Protein AF-A0A0L6UTP5-F1 (afdb_monomer_lite)

Sequence (117 aa):
DYHSGQLYWIRKLLLVKMENDNILEHVDTMAKYHERLNFLVTPAKPLTPDDVHSAALISSIPQDWLHYVFSLMNQDGVKTEAIFLALKNKYTRRKSKAPFGGEGFLQVLLHSCCSSR

pLDDT: mean 75.88, std 18.2, range [36.38, 96.31]

Radius of gyration: 17.44 Å; chains: 1; bounding box: 28×47×36 Å

Secondary structure (DSSP, 8-state):
-TT--HHHHHHHHHH----SS-HHHHHHHHHHHHHHHHHH-BTTB---HHHHHHHHHHHHS-HHHHHHHHHHHTSTT--HHHHHHHHHHHHHHHHTTS-S----TTHHHHHHHTT--

Structure (mmCIF, N/CA/C/O backbone):
data_AF-A0A0L6UTP5-F1
#
_entry.id   AF-A0A0L6UTP5-F1
#
loop_
_atom_site.group_PDB
_atom_site.id
_atom_site.type_symbol
_atom_site.label_atom_id
_atom_site.label_alt_id
_atom_site.label_comp_id
_atom_site.label_asym_id
_atom_site.label_entity_id
_atom_site.label_seq_id
_atom_site.pdbx_PDB_ins_code
_atom_site.Cartn_x
_atom_site.Cartn_y
_atom_site.Cartn_z
_atom_site.occupancy
_atom_site.B_iso_or_equiv
_atom_site.auth_seq_id
_atom_site.auth_comp_id
_atom_site.auth_asym_id
_atom_site.auth_atom_id
_atom_site.pdbx_PDB_model_num
ATOM 1 N N . ASP A 1 1 ? 6.650 -7.173 13.698 1.00 41.03 1 ASP A N 1
ATOM 2 C CA . ASP A 1 1 ? 6.967 -6.974 12.271 1.00 41.03 1 ASP A CA 1
ATOM 3 C C . ASP A 1 1 ? 6.275 -5.751 11.700 1.00 41.03 1 ASP A C 1
ATOM 5 O O . ASP A 1 1 ? 5.059 -5.673 11.681 1.00 41.03 1 ASP A O 1
ATOM 9 N N . TYR A 1 2 ? 7.070 -4.771 11.279 1.00 44.97 2 TYR A N 1
ATOM 10 C CA . TYR A 1 2 ? 6.669 -3.438 10.798 1.00 44.97 2 TYR A CA 1
ATOM 11 C C . TYR A 1 2 ? 6.189 -3.433 9.322 1.00 44.97 2 TYR A C 1
ATOM 13 O O . TYR A 1 2 ? 5.985 -2.380 8.722 1.00 44.97 2 TYR A O 1
ATOM 21 N N . HIS A 1 3 ? 6.035 -4.618 8.716 1.00 54.34 3 HIS A N 1
ATOM 22 C CA . HIS A 1 3 ? 5.888 -4.822 7.266 1.00 54.34 3 HIS A CA 1
ATOM 23 C C . HIS A 1 3 ? 4.616 -5.601 6.867 1.00 54.34 3 HIS A C 1
ATOM 25 O O . HIS A 1 3 ? 4.524 -6.099 5.747 1.00 54.34 3 HIS A O 1
ATOM 31 N N . SER A 1 4 ? 3.635 -5.725 7.767 1.00 62.91 4 SER A N 1
ATOM 32 C CA . SER A 1 4 ? 2.556 -6.724 7.636 1.00 62.91 4 SER A CA 1
ATOM 33 C C . SER A 1 4 ? 1.146 -6.144 7.446 1.00 62.91 4 SER A C 1
ATOM 35 O O . SER A 1 4 ? 0.186 -6.904 7.409 1.00 62.91 4 SER A O 1
ATOM 37 N N . GLY A 1 5 ? 0.983 -4.820 7.361 1.00 80.69 5 GLY A N 1
ATOM 38 C CA . GLY A 1 5 ? -0.336 -4.174 7.274 1.00 80.69 5 GLY A CA 1
ATOM 39 C C . GLY A 1 5 ? -0.883 -4.036 5.845 1.00 80.69 5 GLY A C 1
ATOM 40 O O . GLY A 1 5 ? -0.116 -3.879 4.897 1.00 80.69 5 GLY A O 1
ATOM 41 N N . GLN A 1 6 ? -2.214 -4.003 5.687 1.00 85.81 6 GLN A N 1
ATOM 42 C CA . GLN A 1 6 ? -2.885 -3.757 4.395 1.00 85.81 6 GLN A CA 1
ATOM 43 C C . GLN A 1 6 ? -2.409 -2.436 3.761 1.00 85.81 6 GLN A C 1
ATOM 45 O O . GLN A 1 6 ? -1.985 -2.420 2.608 1.00 85.81 6 GLN A O 1
ATOM 50 N N . LEU A 1 7 ? -2.343 -1.353 4.549 1.00 85.31 7 LEU A N 1
ATOM 51 C CA . LEU A 1 7 ? -1.842 -0.038 4.119 1.00 85.31 7 LEU A CA 1
ATOM 52 C C . LEU A 1 7 ? -0.419 -0.074 3.549 1.00 85.31 7 LEU A C 1
ATOM 54 O O . LEU A 1 7 ? -0.113 0.657 2.606 1.00 85.31 7 LEU A O 1
ATOM 58 N N . TYR A 1 8 ? 0.457 -0.914 4.106 1.00 86.06 8 TYR A N 1
ATOM 59 C CA . TYR A 1 8 ? 1.827 -1.059 3.619 1.00 86.06 8 TYR A CA 1
ATOM 60 C C . TYR A 1 8 ? 1.848 -1.649 2.205 1.00 86.06 8 TYR A C 1
ATOM 62 O O . TYR A 1 8 ? 2.510 -1.103 1.321 1.00 86.06 8 TYR A O 1
ATOM 70 N N . TRP A 1 9 ? 1.087 -2.719 1.966 1.00 90.44 9 TRP A N 1
ATOM 71 C CA . TRP A 1 9 ? 1.046 -3.378 0.659 1.00 90.44 9 TRP A CA 1
ATOM 72 C C . TRP A 1 9 ? 0.309 -2.557 -0.400 1.00 90.44 9 TRP A C 1
ATOM 74 O O . TRP A 1 9 ? 0.799 -2.471 -1.524 1.00 90.44 9 TRP A O 1
ATOM 84 N N . ILE A 1 10 ? -0.780 -1.863 -0.039 1.00 91.19 10 ILE A N 1
ATOM 85 C CA . ILE A 1 10 ? -1.441 -0.899 -0.939 1.00 91.19 10 ILE A CA 1
ATOM 86 C C . ILE A 1 10 ? -0.437 0.173 -1.368 1.00 91.19 10 ILE A C 1
ATOM 88 O O . ILE A 1 10 ? -0.282 0.456 -2.552 1.00 91.19 10 ILE A O 1
ATOM 92 N N . ARG A 1 11 ? 0.315 0.735 -0.418 1.00 88.81 11 ARG A N 1
ATOM 93 C CA . ARG A 1 11 ? 1.352 1.720 -0.724 1.00 88.81 11 ARG A CA 1
ATOM 94 C C . ARG A 1 11 ? 2.445 1.161 -1.640 1.00 88.81 11 ARG A C 1
ATOM 96 O O . ARG A 1 11 ? 2.892 1.866 -2.540 1.00 88.81 11 ARG A O 1
ATOM 103 N N . LYS A 1 12 ? 2.898 -0.076 -1.418 1.00 91.06 12 LYS A N 1
ATOM 104 C CA . LYS A 1 12 ? 3.898 -0.723 -2.284 1.00 91.06 12 LYS A CA 1
ATOM 105 C C . LYS A 1 12 ? 3.383 -0.878 -3.717 1.00 91.06 12 LYS A C 1
ATOM 107 O O . LYS A 1 12 ? 4.146 -0.599 -4.634 1.00 91.06 12 LYS A O 1
ATOM 112 N N . LEU A 1 13 ? 2.108 -1.233 -3.894 1.00 92.88 13 LEU A N 1
ATOM 113 C CA . LEU A 1 13 ? 1.442 -1.277 -5.203 1.00 92.88 13 LEU A CA 1
ATOM 114 C C . LEU A 1 13 ? 1.330 0.110 -5.855 1.00 92.88 13 LEU A C 1
ATOM 116 O O . LEU A 1 13 ? 1.526 0.232 -7.055 1.00 92.88 13 LEU A O 1
ATOM 120 N N . LEU A 1 14 ? 1.053 1.163 -5.080 1.00 91.44 14 LEU A N 1
ATOM 121 C CA . LEU A 1 14 ? 0.948 2.532 -5.608 1.00 91.44 14 LEU A CA 1
ATOM 122 C C . LEU A 1 14 ? 2.300 3.137 -6.015 1.00 91.44 14 LEU A C 1
ATOM 124 O O . LEU A 1 14 ? 2.353 3.991 -6.897 1.00 91.44 14 LEU A O 1
ATOM 128 N N . LEU A 1 15 ? 3.382 2.756 -5.331 1.00 91.25 15 LEU A N 1
ATOM 129 C CA . LEU A 1 15 ? 4.702 3.364 -5.519 1.00 91.25 15 LEU A CA 1
ATOM 130 C C . LEU A 1 15 ? 5.618 2.597 -6.465 1.00 91.25 15 LEU A C 1
ATOM 132 O O . LEU A 1 15 ? 6.585 3.187 -6.949 1.00 91.25 15 LEU A O 1
ATOM 136 N N . VAL A 1 16 ? 5.371 1.307 -6.694 1.00 92.25 16 VAL A N 1
ATOM 137 C CA . VAL A 1 16 ? 6.209 0.524 -7.601 1.00 92.25 16 VAL A CA 1
ATOM 138 C C . VAL A 1 16 ? 6.079 1.077 -9.017 1.00 92.25 16 VAL A C 1
ATOM 140 O O . VAL A 1 16 ? 4.986 1.290 -9.537 1.00 92.25 16 VAL A O 1
ATOM 143 N N . LYS A 1 17 ? 7.226 1.354 -9.626 1.00 92.50 17 LYS A N 1
ATOM 144 C CA . LYS A 1 17 ? 7.341 1.821 -11.003 1.00 92.50 17 LYS A CA 1
ATOM 145 C C . LYS A 1 17 ? 8.254 0.871 -11.754 1.00 92.50 17 LYS A C 1
ATOM 147 O O . LYS A 1 17 ? 9.042 0.147 -11.149 1.00 92.50 17 LYS A O 1
ATOM 152 N N . MET A 1 18 ? 8.112 0.852 -13.068 1.00 93.69 18 MET A N 1
ATOM 153 C CA . MET A 1 18 ? 9.042 0.136 -13.924 1.00 93.69 18 MET A CA 1
ATOM 154 C C . MET A 1 18 ? 10.366 0.917 -13.942 1.00 93.69 18 MET A C 1
ATOM 156 O O . MET A 1 18 ? 10.368 2.099 -14.280 1.00 93.69 18 MET A O 1
ATOM 160 N N . GLU A 1 19 ? 11.459 0.293 -13.499 1.00 88.38 19 GLU A N 1
ATOM 161 C CA . GLU A 1 19 ? 12.792 0.923 -13.409 1.00 88.38 19 GLU A CA 1
ATOM 162 C C . GLU A 1 19 ? 13.727 0.496 -14.553 1.00 88.38 19 GLU A C 1
ATOM 164 O O . GLU A 1 19 ? 14.707 1.176 -14.845 1.00 88.38 19 GLU A O 1
ATOM 169 N N . ASN A 1 20 ? 13.417 -0.620 -15.208 1.00 88.06 20 ASN A N 1
ATOM 170 C CA . ASN A 1 20 ? 14.171 -1.224 -16.299 1.00 88.06 20 ASN A CA 1
ATOM 171 C C . ASN A 1 20 ? 13.212 -1.652 -17.423 1.00 88.06 20 ASN A C 1
ATOM 173 O O . ASN A 1 20 ? 12.004 -1.698 -17.225 1.00 88.06 20 ASN A O 1
ATOM 177 N N . ASP A 1 21 ? 13.731 -2.036 -18.588 1.00 91.75 21 ASP A N 1
ATOM 178 C CA . ASP A 1 21 ? 12.892 -2.490 -19.712 1.00 91.75 21 ASP A CA 1
ATOM 179 C C . ASP A 1 21 ? 12.345 -3.926 -19.533 1.00 91.75 21 ASP A C 1
ATOM 181 O O . ASP A 1 21 ? 11.828 -4.536 -20.471 1.00 91.75 21 ASP A O 1
ATOM 185 N N . ASN A 1 22 ? 12.440 -4.492 -18.324 1.00 93.56 22 ASN A N 1
ATOM 186 C CA . ASN A 1 22 ? 11.985 -5.842 -18.018 1.00 93.56 22 ASN A CA 1
ATOM 187 C C . ASN A 1 22 ? 10.551 -5.839 -17.470 1.00 93.56 22 ASN A C 1
ATOM 189 O O . ASN A 1 22 ? 10.303 -5.929 -16.265 1.00 93.56 22 ASN A O 1
ATOM 193 N N . ILE A 1 23 ? 9.581 -5.780 -18.383 1.00 94.44 23 ILE A N 1
ATOM 194 C CA . ILE A 1 23 ? 8.157 -5.789 -18.027 1.00 94.44 23 ILE A CA 1
ATOM 195 C C . ILE A 1 23 ? 7.735 -7.054 -17.263 1.00 94.44 23 ILE A C 1
ATOM 197 O O . ILE A 1 23 ? 6.880 -6.975 -16.384 1.00 94.44 23 ILE A O 1
ATOM 201 N N . LEU A 1 24 ? 8.340 -8.211 -17.555 1.00 96.00 24 LEU A N 1
ATOM 202 C CA . LEU A 1 24 ? 7.985 -9.477 -16.904 1.00 96.00 24 LEU A CA 1
ATOM 203 C C . LEU A 1 24 ? 8.352 -9.452 -15.417 1.00 96.00 24 LEU A C 1
ATOM 205 O O . LEU A 1 24 ? 7.527 -9.780 -14.569 1.00 96.00 24 LEU A O 1
ATOM 209 N N . GLU A 1 25 ? 9.549 -8.971 -15.089 1.00 94.94 25 GLU A N 1
ATOM 210 C CA . GLU A 1 25 ? 9.992 -8.808 -13.700 1.00 94.94 25 GLU A CA 1
ATOM 211 C C . GLU A 1 25 ? 9.142 -7.785 -12.932 1.00 94.94 25 GLU A C 1
ATOM 213 O O . GLU A 1 25 ? 8.825 -7.983 -11.750 1.00 94.94 25 GLU A O 1
ATOM 218 N N . HIS A 1 26 ? 8.727 -6.705 -13.600 1.00 95.50 26 HIS A N 1
ATOM 219 C CA . HIS A 1 26 ? 7.826 -5.723 -13.005 1.00 95.50 26 HIS A CA 1
ATOM 220 C C . HIS A 1 26 ? 6.450 -6.333 -12.687 1.00 95.50 26 HIS A C 1
ATOM 222 O O . HIS A 1 26 ? 5.945 -6.165 -11.572 1.00 95.50 26 HIS A O 1
ATOM 228 N N . VAL A 1 27 ? 5.868 -7.086 -13.627 1.00 95.38 27 VAL A N 1
ATOM 229 C CA . VAL A 1 27 ? 4.585 -7.787 -13.439 1.00 95.38 27 VAL A CA 1
ATOM 230 C C . VAL A 1 27 ? 4.682 -8.826 -12.319 1.00 95.38 27 VAL A C 1
ATOM 232 O O . VAL A 1 27 ? 3.810 -8.853 -11.448 1.00 95.38 27 VAL A O 1
ATOM 235 N N . ASP A 1 28 ? 5.760 -9.608 -12.260 1.00 96.00 28 ASP A N 1
ATOM 236 C CA . ASP A 1 28 ? 5.991 -10.577 -11.180 1.00 96.00 28 ASP A CA 1
ATOM 237 C C . ASP A 1 28 ? 6.098 -9.900 -9.807 1.00 96.00 28 ASP A C 1
ATOM 239 O O . ASP A 1 28 ? 5.599 -10.404 -8.795 1.00 96.00 28 ASP A O 1
ATOM 243 N N . THR A 1 29 ? 6.743 -8.735 -9.746 1.00 94.94 29 THR A N 1
ATOM 244 C CA . THR A 1 29 ? 6.853 -7.950 -8.510 1.00 94.94 29 THR A CA 1
ATOM 245 C C . THR A 1 29 ? 5.488 -7.436 -8.055 1.00 94.94 29 THR A C 1
ATOM 247 O O . THR A 1 29 ? 5.133 -7.574 -6.880 1.00 94.94 29 THR A O 1
ATOM 250 N N . MET A 1 30 ? 4.698 -6.896 -8.985 1.00 95.38 30 MET A N 1
ATOM 251 C CA . MET A 1 30 ? 3.318 -6.469 -8.739 1.00 95.38 30 MET A CA 1
ATOM 252 C C . MET A 1 30 ? 2.439 -7.629 -8.249 1.00 95.38 30 MET A C 1
ATOM 254 O O . MET A 1 30 ? 1.706 -7.469 -7.269 1.00 95.38 30 MET A O 1
ATOM 258 N N . ALA A 1 31 ? 2.558 -8.810 -8.864 1.00 96.31 31 ALA A N 1
ATOM 259 C CA . ALA A 1 31 ? 1.822 -10.010 -8.470 1.00 96.31 31 ALA A CA 1
ATOM 260 C C . ALA A 1 31 ? 2.144 -10.432 -7.028 1.00 96.31 31 ALA A C 1
ATOM 262 O O . ALA A 1 31 ? 1.231 -10.640 -6.228 1.00 96.31 31 ALA A O 1
ATOM 263 N N . LYS A 1 32 ? 3.428 -10.446 -6.647 1.00 95.25 32 LYS A N 1
ATOM 264 C CA . LYS A 1 32 ? 3.855 -10.747 -5.268 1.00 95.25 32 LYS A CA 1
ATOM 265 C C . LYS A 1 32 ? 3.262 -9.769 -4.252 1.00 95.25 32 LYS A C 1
ATOM 267 O O . LYS A 1 32 ? 2.884 -10.175 -3.156 1.00 95.25 32 LYS A O 1
ATOM 272 N N . TYR A 1 33 ? 3.181 -8.479 -4.578 1.00 94.69 33 TYR A N 1
ATOM 273 C CA . TYR A 1 33 ? 2.576 -7.488 -3.677 1.00 94.69 33 TYR A CA 1
ATOM 274 C C . TYR A 1 33 ? 1.064 -7.687 -3.548 1.00 94.69 33 TYR A C 1
ATOM 276 O O . TYR A 1 33 ? 0.532 -7.608 -2.439 1.00 94.69 33 TYR A O 1
ATOM 284 N N . HIS A 1 34 ? 0.390 -8.002 -4.656 1.00 94.56 34 HIS A N 1
ATOM 285 C CA . HIS A 1 34 ? -1.028 -8.347 -4.661 1.00 94.56 34 HIS A CA 1
ATOM 286 C C . HIS A 1 34 ? -1.320 -9.593 -3.812 1.00 94.56 34 HIS A C 1
ATOM 288 O O . HIS A 1 34 ? -2.218 -9.550 -2.977 1.00 94.56 34 HIS A O 1
ATOM 294 N N . GLU A 1 35 ? -0.541 -10.670 -3.943 1.00 95.62 35 GLU A N 1
ATOM 295 C CA . GLU A 1 35 ? -0.707 -11.884 -3.130 1.00 95.62 35 GLU A CA 1
ATOM 296 C C . GLU A 1 35 ? -0.598 -11.596 -1.630 1.00 95.62 35 GLU A C 1
ATOM 298 O O . GLU A 1 35 ? -1.410 -12.073 -0.833 1.00 95.62 35 GLU A O 1
ATOM 303 N N . ARG A 1 36 ? 0.382 -10.772 -1.238 1.00 92.94 36 ARG A N 1
ATOM 304 C CA . ARG A 1 36 ? 0.564 -10.365 0.162 1.00 92.94 36 ARG A CA 1
ATOM 305 C C . ARG A 1 36 ? -0.604 -9.531 0.673 1.00 92.94 36 ARG A C 1
ATOM 307 O O . ARG A 1 36 ? -1.025 -9.738 1.807 1.00 92.94 36 ARG A O 1
ATOM 314 N N . LEU A 1 37 ? -1.143 -8.626 -0.146 1.00 92.06 37 LEU A N 1
ATOM 315 C CA . LEU A 1 37 ? -2.344 -7.871 0.207 1.00 92.06 37 LEU A CA 1
ATOM 316 C C . LEU A 1 37 ? -3.560 -8.796 0.333 1.00 92.06 37 LEU A C 1
ATOM 318 O O . LEU A 1 37 ? -4.269 -8.723 1.332 1.00 92.06 37 LEU A O 1
ATOM 322 N N . ASN A 1 38 ? -3.766 -9.692 -0.633 1.00 92.62 38 ASN A N 1
ATOM 323 C CA . ASN A 1 38 ? -4.890 -10.625 -0.652 1.00 92.62 38 ASN A CA 1
ATOM 324 C C . ASN A 1 38 ? -4.894 -11.544 0.578 1.00 92.62 38 ASN A C 1
ATOM 326 O O . ASN A 1 38 ? -5.941 -11.761 1.173 1.00 92.62 38 ASN A O 1
ATOM 330 N N . PHE A 1 39 ? -3.723 -12.008 1.026 1.00 91.38 39 PHE A N 1
ATOM 331 C CA . PHE A 1 39 ? -3.592 -12.788 2.262 1.00 91.38 39 PHE A CA 1
ATOM 332 C C . PHE A 1 39 ? -4.069 -12.031 3.517 1.00 91.38 39 PHE A C 1
ATOM 334 O O . PHE A 1 39 ? -4.530 -12.643 4.478 1.00 91.38 39 PHE A O 1
ATOM 341 N N . LEU A 1 40 ? -3.956 -10.701 3.525 1.00 87.81 40 LEU A N 1
ATOM 342 C CA . LEU A 1 40 ? -4.346 -9.855 4.657 1.00 87.81 40 LEU A CA 1
ATOM 343 C C . LEU A 1 40 ? -5.803 -9.390 4.590 1.00 87.81 40 LEU A C 1
ATOM 345 O O . LEU A 1 40 ? -6.332 -8.903 5.591 1.00 87.81 40 LEU A O 1
ATOM 349 N N . VAL A 1 41 ? -6.446 -9.473 3.425 1.00 89.38 41 VAL A N 1
ATOM 350 C CA . VAL A 1 41 ? -7.861 -9.135 3.257 1.00 89.38 41 VAL A CA 1
ATOM 351 C C . VAL A 1 41 ? -8.687 -10.345 3.668 1.00 89.38 41 VAL A C 1
ATOM 353 O O . VAL A 1 41 ? -8.632 -11.405 3.054 1.00 89.38 41 VAL A O 1
ATOM 356 N N . THR A 1 42 ? -9.465 -10.187 4.733 1.00 89.25 42 THR A N 1
ATOM 357 C CA . THR A 1 42 ? -10.333 -11.248 5.258 1.00 89.25 42 THR A CA 1
ATOM 358 C C . THR A 1 42 ? -11.758 -10.722 5.395 1.00 89.25 42 THR A C 1
ATOM 360 O O . THR A 1 42 ? -11.943 -9.508 5.480 1.00 89.25 42 THR A O 1
ATOM 363 N N . PRO A 1 43 ? -12.785 -11.585 5.488 1.00 89.12 43 PRO A N 1
ATOM 364 C CA . PRO A 1 43 ? -14.153 -11.125 5.738 1.00 89.12 43 PRO A CA 1
ATOM 365 C C . PRO A 1 43 ? -14.294 -10.289 7.021 1.00 89.12 43 PRO A C 1
ATOM 367 O O . PRO A 1 43 ? -15.115 -9.382 7.079 1.00 89.12 43 PRO A O 1
ATOM 370 N N . ALA A 1 44 ? -13.470 -10.566 8.038 1.00 87.44 44 ALA A N 1
ATOM 371 C CA . ALA A 1 44 ? -13.436 -9.805 9.287 1.00 87.44 44 ALA A CA 1
ATOM 372 C C . ALA A 1 44 ? -12.692 -8.463 9.162 1.00 87.44 44 ALA A C 1
ATOM 374 O O . ALA A 1 44 ? -12.894 -7.565 9.977 1.00 87.44 44 ALA A O 1
ATOM 375 N N . LYS A 1 45 ? -11.825 -8.326 8.154 1.00 83.31 45 LYS A N 1
ATOM 376 C CA . LYS A 1 45 ? -11.013 -7.136 7.893 1.00 83.31 45 LYS A CA 1
ATOM 377 C C . LYS A 1 45 ? -10.978 -6.858 6.384 1.00 83.31 45 LYS A C 1
ATOM 379 O O . LYS A 1 45 ? -9.954 -7.115 5.734 1.00 83.31 45 LYS A O 1
ATOM 384 N N . PRO A 1 46 ? -12.107 -6.409 5.808 1.00 89.44 46 PRO A N 1
ATOM 385 C CA . PRO A 1 46 ? -12.186 -6.108 4.389 1.00 89.44 46 PRO A CA 1
ATOM 386 C C . PRO A 1 46 ? -11.344 -4.876 4.059 1.00 89.44 46 PRO A C 1
ATOM 388 O O . PRO A 1 46 ? -11.070 -4.046 4.923 1.00 89.44 46 PRO A O 1
ATOM 391 N N . LEU A 1 47 ? -10.968 -4.747 2.790 1.00 87.94 47 LEU A N 1
ATOM 392 C CA . LEU A 1 47 ? -10.387 -3.513 2.278 1.00 87.94 47 LEU A CA 1
ATOM 393 C C . LEU A 1 47 ? -11.475 -2.434 2.208 1.00 87.94 47 LEU A C 1
ATOM 395 O O . LEU A 1 47 ? -12.536 -2.668 1.624 1.00 87.94 47 LEU A O 1
ATOM 399 N N . THR A 1 48 ? -11.212 -1.257 2.765 1.00 88.19 48 THR A N 1
ATOM 400 C CA . THR A 1 48 ? -12.150 -0.129 2.751 1.00 88.19 48 THR A CA 1
ATOM 401 C C . THR A 1 48 ? -11.642 1.020 1.870 1.00 88.19 48 THR A C 1
ATOM 403 O O . THR A 1 48 ? -10.436 1.136 1.628 1.00 88.19 48 THR A O 1
ATOM 406 N N . PRO A 1 49 ? -12.526 1.919 1.395 1.00 88.44 49 PRO A N 1
ATOM 407 C CA . PRO A 1 49 ? -12.100 3.143 0.710 1.00 88.44 49 PRO A CA 1
ATOM 408 C C . PRO A 1 49 ? -11.144 4.008 1.549 1.00 88.44 49 PRO A C 1
ATOM 410 O O . PRO A 1 49 ? -10.237 4.635 0.999 1.00 88.44 49 PRO A O 1
ATOM 413 N N . ASP A 1 50 ? -11.301 3.994 2.876 1.00 84.19 50 ASP A N 1
ATOM 414 C CA . ASP A 1 50 ? -10.438 4.720 3.813 1.00 84.19 50 ASP A CA 1
ATOM 415 C C . ASP A 1 50 ? -8.999 4.189 3.798 1.00 84.19 50 ASP A C 1
ATOM 417 O O . ASP A 1 50 ? -8.050 4.971 3.917 1.00 84.19 50 ASP A O 1
ATOM 421 N N . ASP A 1 51 ? -8.806 2.884 3.586 1.00 84.50 51 ASP A N 1
ATOM 422 C CA . ASP A 1 51 ? -7.472 2.291 3.459 1.00 84.50 51 ASP A CA 1
ATOM 423 C C . ASP A 1 51 ? -6.759 2.807 2.205 1.00 84.50 51 ASP A C 1
ATOM 425 O O . ASP A 1 51 ? -5.583 3.180 2.248 1.00 84.50 51 ASP A O 1
ATOM 429 N N . VAL A 1 52 ? -7.484 2.901 1.087 1.00 87.44 52 VAL A N 1
ATOM 430 C CA . VAL A 1 52 ? -6.952 3.431 -0.176 1.00 87.44 52 VAL A CA 1
ATOM 431 C C . VAL A 1 52 ? -6.623 4.919 -0.044 1.00 87.44 52 VAL A C 1
ATOM 433 O O . VAL A 1 52 ? -5.521 5.334 -0.411 1.00 87.44 52 VAL A O 1
ATOM 436 N N . HIS A 1 53 ? -7.528 5.715 0.537 1.00 86.62 53 HIS A N 1
ATOM 437 C CA . HIS A 1 53 ? -7.300 7.140 0.796 1.00 86.62 53 HIS A CA 1
ATOM 438 C C . HIS A 1 53 ? -6.063 7.343 1.683 1.00 86.62 53 HIS A C 1
ATOM 440 O O . HIS A 1 53 ? -5.159 8.111 1.343 1.00 86.62 53 HIS A O 1
ATOM 446 N N . SER A 1 54 ? -5.969 6.601 2.786 1.00 84.00 54 SER A N 1
ATOM 447 C CA . SER A 1 54 ? -4.836 6.681 3.710 1.00 84.00 54 SER A CA 1
ATOM 448 C C . SER A 1 54 ? -3.520 6.304 3.027 1.00 84.00 54 SER A C 1
ATOM 450 O O . SER A 1 54 ? -2.525 7.018 3.169 1.00 84.00 54 SER A O 1
ATOM 452 N N . ALA A 1 55 ? -3.500 5.224 2.241 1.00 86.19 55 ALA A N 1
ATOM 453 C CA . ALA A 1 55 ? -2.312 4.802 1.504 1.00 86.19 55 ALA A CA 1
ATOM 454 C C . ALA A 1 55 ? -1.878 5.835 0.450 1.00 86.19 55 ALA A C 1
ATOM 456 O O . ALA A 1 55 ? -0.679 6.104 0.325 1.00 86.19 55 ALA A O 1
ATOM 457 N N . ALA A 1 56 ? -2.823 6.453 -0.265 1.00 88.06 56 ALA A N 1
ATOM 458 C CA . ALA A 1 56 ? -2.541 7.510 -1.236 1.00 88.06 56 ALA A CA 1
ATOM 459 C C . ALA A 1 56 ? -1.954 8.760 -0.560 1.00 88.06 56 ALA A C 1
ATOM 461 O O . ALA A 1 56 ? -0.893 9.242 -0.966 1.00 88.06 56 ALA A O 1
ATOM 462 N N . LEU A 1 57 ? -2.577 9.227 0.528 1.00 85.56 57 LEU A N 1
ATOM 463 C CA . LEU A 1 57 ? -2.081 10.352 1.325 1.00 85.56 57 LEU A CA 1
ATOM 464 C C . LEU A 1 57 ? -0.647 10.091 1.803 1.00 85.56 57 LEU A C 1
ATOM 466 O O . LEU A 1 57 ? 0.242 10.917 1.604 1.00 85.56 57 LEU A O 1
ATOM 470 N N . ILE A 1 58 ? -0.396 8.912 2.370 1.00 82.88 58 ILE A N 1
ATOM 471 C CA . ILE A 1 58 ? 0.926 8.520 2.868 1.00 82.88 58 ILE A CA 1
ATOM 472 C C . ILE A 1 58 ? 1.955 8.405 1.732 1.00 82.88 58 ILE A C 1
ATOM 474 O O . ILE A 1 58 ? 3.140 8.674 1.934 1.00 82.88 58 ILE A O 1
ATOM 478 N N . SER A 1 59 ? 1.528 8.005 0.537 1.00 86.00 59 SER A N 1
ATOM 479 C CA . SER A 1 59 ? 2.405 7.915 -0.635 1.00 86.00 59 SER A CA 1
ATOM 480 C C . SER A 1 59 ? 2.779 9.289 -1.196 1.00 86.00 59 SER A C 1
ATOM 482 O O . SER A 1 59 ? 3.845 9.421 -1.789 1.00 86.00 59 SER A O 1
ATOM 484 N N . SER A 1 60 ? 1.945 10.308 -0.972 1.00 87.06 60 SER A N 1
ATOM 485 C CA . SER A 1 60 ? 2.174 11.684 -1.438 1.00 87.06 60 SER A CA 1
ATOM 486 C C . SER A 1 60 ? 3.062 12.545 -0.532 1.00 87.06 60 SER A C 1
ATOM 488 O O . SER A 1 60 ? 3.482 13.628 -0.938 1.00 87.06 60 SER A O 1
ATOM 490 N N . ILE A 1 61 ? 3.354 12.101 0.695 1.00 83.94 61 ILE A N 1
ATOM 491 C CA . ILE A 1 61 ? 4.158 12.878 1.649 1.00 83.94 61 ILE 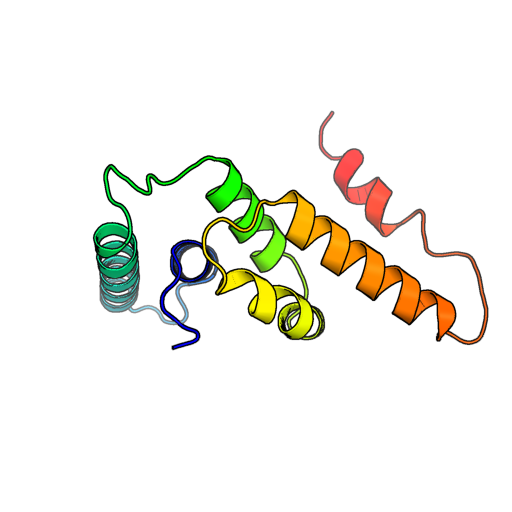A CA 1
ATOM 492 C C . ILE A 1 61 ? 5.652 12.510 1.575 1.00 83.94 61 ILE A C 1
ATOM 494 O O . ILE A 1 61 ? 5.988 11.348 1.333 1.00 83.94 61 ILE A O 1
ATOM 498 N N . PRO A 1 62 ? 6.575 13.460 1.835 1.00 83.00 62 PRO A N 1
ATOM 499 C CA . PRO A 1 62 ? 8.011 13.190 1.770 1.00 83.00 62 PRO A CA 1
ATOM 500 C C . PRO A 1 62 ? 8.472 12.151 2.799 1.00 83.00 62 PRO A C 1
ATOM 502 O O . PRO A 1 62 ? 7.922 12.071 3.903 1.00 83.00 62 PRO A O 1
ATOM 505 N N . GLN A 1 63 ? 9.547 11.424 2.477 1.00 77.44 63 GLN A N 1
ATOM 506 C CA . GLN A 1 63 ? 10.106 10.348 3.308 1.00 77.44 63 GLN A CA 1
ATOM 507 C C . GLN A 1 63 ? 10.347 10.780 4.769 1.00 77.44 63 GLN A C 1
ATOM 509 O O . GLN A 1 63 ? 10.002 10.054 5.700 1.00 77.44 63 GLN A O 1
ATOM 514 N N . ASP A 1 64 ? 10.830 12.007 4.983 1.00 79.50 64 ASP A N 1
ATOM 515 C CA . ASP A 1 64 ? 11.125 12.577 6.309 1.00 79.50 64 ASP A CA 1
ATOM 516 C C . ASP A 1 64 ? 9.897 12.741 7.220 1.00 79.50 64 ASP A C 1
ATOM 518 O O . ASP A 1 64 ? 10.020 12.948 8.434 1.00 79.50 64 ASP A O 1
ATOM 522 N N . TRP A 1 65 ? 8.695 12.705 6.646 1.00 79.19 65 TRP A N 1
ATOM 523 C CA . TRP A 1 65 ? 7.435 12.747 7.386 1.00 79.19 65 TRP A CA 1
ATOM 524 C C . TRP A 1 65 ? 6.925 11.344 7.725 1.00 79.19 65 TRP A C 1
ATOM 526 O O . TRP A 1 65 ? 6.175 11.190 8.691 1.00 79.19 65 TRP A O 1
ATOM 536 N N . LEU A 1 66 ? 7.367 10.317 6.993 1.00 76.31 66 LEU A N 1
ATOM 537 C CA . LEU A 1 66 ? 6.858 8.951 7.114 1.00 76.31 66 LEU A CA 1
ATOM 538 C C . LEU A 1 66 ? 7.152 8.318 8.460 1.00 76.31 66 LEU A C 1
ATOM 540 O O . LEU A 1 66 ? 6.285 7.630 8.983 1.00 76.31 66 LEU A O 1
ATOM 544 N N . HIS A 1 67 ? 8.316 8.588 9.052 1.00 74.25 67 HIS A N 1
ATOM 545 C CA . HIS A 1 67 ? 8.683 8.047 10.365 1.00 74.25 67 HIS A CA 1
ATOM 546 C C . HIS A 1 67 ? 7.627 8.354 11.449 1.00 74.25 67 HIS A C 1
ATOM 548 O O . HIS A 1 67 ? 7.459 7.590 12.394 1.00 74.25 67 HIS A O 1
ATOM 554 N N . TYR A 1 68 ? 6.879 9.455 11.317 1.00 72.75 68 TYR A N 1
ATOM 555 C CA . TYR A 1 68 ? 5.833 9.843 12.273 1.00 72.75 68 TYR A CA 1
ATOM 556 C C . TYR A 1 68 ? 4.500 9.141 12.045 1.00 72.75 68 TYR A C 1
ATOM 558 O O . TYR A 1 68 ? 3.693 9.057 12.965 1.00 72.75 68 TYR A O 1
ATOM 566 N N . VAL A 1 69 ? 4.266 8.674 10.822 1.00 73.94 69 VAL A N 1
ATOM 567 C CA . VAL A 1 69 ? 3.014 8.033 10.420 1.00 73.94 69 VAL A CA 1
ATOM 568 C C . VAL A 1 69 ? 3.141 6.515 10.496 1.00 73.94 69 VAL A C 1
ATOM 570 O O . VAL A 1 69 ? 2.190 5.827 10.848 1.00 73.94 69 VAL A O 1
ATOM 573 N N . PHE A 1 70 ? 4.330 5.974 10.247 1.00 69.69 70 PHE A N 1
ATOM 574 C CA . PHE A 1 70 ? 4.564 4.535 10.204 1.00 69.69 70 PHE A CA 1
ATOM 575 C C . PHE A 1 70 ? 4.377 3.826 11.553 1.00 69.69 70 PHE A C 1
ATOM 577 O O . PHE A 1 70 ? 3.994 2.658 11.585 1.00 69.69 70 PHE A O 1
ATOM 584 N N . SER A 1 71 ? 4.602 4.520 12.675 1.00 67.88 71 SER A N 1
ATOM 585 C CA . SER A 1 71 ? 4.287 3.984 14.007 1.00 67.88 71 SER A CA 1
ATOM 586 C C . SER A 1 71 ? 2.784 3.753 14.201 1.00 67.88 71 SER A C 1
ATOM 588 O O . SER A 1 71 ? 2.398 2.864 14.954 1.00 67.88 71 SER A O 1
ATOM 590 N N . LEU A 1 72 ? 1.945 4.515 13.491 1.00 69.19 72 LEU A N 1
ATOM 591 C CA . LEU A 1 72 ? 0.490 4.374 13.486 1.00 69.19 72 LEU A CA 1
ATOM 592 C C . LEU A 1 72 ? 0.044 3.318 12.469 1.00 69.19 72 LEU A C 1
ATOM 594 O O . LEU A 1 72 ? -0.847 2.536 12.756 1.00 69.19 72 LEU A O 1
ATOM 598 N N . MET A 1 73 ? 0.707 3.215 11.314 1.00 65.94 73 MET A N 1
ATOM 599 C CA . MET A 1 73 ? 0.348 2.261 10.248 1.00 65.94 73 MET A CA 1
ATOM 600 C C . MET A 1 73 ? 0.373 0.780 10.663 1.00 65.94 73 MET A C 1
ATOM 602 O O . MET A 1 73 ? -0.224 -0.048 9.981 1.00 65.94 73 MET A O 1
ATOM 606 N N . ASN A 1 74 ? 1.079 0.441 11.743 1.00 61.41 74 ASN A N 1
ATOM 607 C CA . ASN A 1 74 ? 1.175 -0.928 12.255 1.00 61.41 74 ASN A CA 1
ATOM 608 C C . ASN A 1 74 ? 0.146 -1.251 13.344 1.00 61.41 74 ASN A C 1
ATOM 610 O O . ASN A 1 74 ? 0.143 -2.366 13.859 1.00 61.41 74 ASN A O 1
ATOM 614 N N . GLN A 1 75 ? -0.699 -0.292 13.721 1.00 62.16 75 GLN A N 1
ATOM 615 C CA . GLN A 1 75 ? -1.800 -0.536 14.641 1.00 62.16 75 GLN A CA 1
ATOM 616 C C . GLN A 1 75 ? -3.040 -0.937 13.838 1.00 62.16 75 GLN A C 1
ATOM 618 O O . GLN A 1 75 ? -3.378 -0.318 12.826 1.00 62.16 75 GLN A O 1
ATOM 623 N N . ASP A 1 76 ? -3.717 -1.994 14.276 1.00 56.41 76 ASP A N 1
ATOM 624 C CA . ASP A 1 76 ? -4.959 -2.425 13.645 1.00 56.41 76 ASP A CA 1
ATOM 625 C C . ASP A 1 76 ? -6.055 -1.367 13.823 1.00 56.41 76 ASP A C 1
ATOM 627 O O . ASP A 1 76 ? -6.267 -0.842 14.915 1.00 56.41 76 ASP A O 1
ATOM 631 N N . GLY A 1 77 ? -6.761 -1.052 12.733 1.00 59.50 77 GLY A N 1
ATOM 632 C CA . GLY A 1 77 ? -7.921 -0.158 12.764 1.00 59.50 77 GLY A CA 1
ATOM 633 C C . GLY A 1 77 ? -7.595 1.333 12.882 1.00 59.50 77 GLY A C 1
ATOM 634 O O . GLY A 1 77 ? -8.458 2.111 13.297 1.00 59.50 77 GLY A O 1
ATOM 635 N N . VAL A 1 78 ? -6.377 1.762 12.528 1.00 63.88 78 VAL A N 1
ATOM 636 C CA . VAL A 1 78 ? -6.055 3.194 12.473 1.00 63.88 78 VAL A CA 1
ATOM 637 C C . VAL A 1 78 ? -6.897 3.881 11.411 1.00 63.88 78 VAL A C 1
ATOM 639 O O . VAL A 1 78 ? -6.694 3.720 10.212 1.00 63.88 78 VAL A O 1
ATOM 642 N N . LYS A 1 79 ? -7.835 4.695 11.891 1.00 69.31 79 LYS A N 1
ATOM 643 C CA . LYS A 1 79 ? -8.676 5.554 11.064 1.00 69.31 79 LYS A CA 1
ATOM 644 C C . LYS A 1 79 ? -7.819 6.626 10.396 1.00 69.31 79 LYS A C 1
ATOM 646 O O . LYS A 1 79 ? -6.910 7.174 11.025 1.00 69.31 79 LYS A O 1
ATOM 651 N N . THR A 1 80 ? -8.167 6.993 9.167 1.00 69.06 80 THR A N 1
ATOM 652 C CA . THR A 1 80 ? -7.546 8.088 8.398 1.00 69.06 80 THR A CA 1
ATOM 653 C C . THR A 1 80 ? -7.388 9.371 9.222 1.00 69.06 80 THR A C 1
ATOM 655 O O . THR A 1 80 ? -6.367 10.053 9.136 1.00 69.06 80 THR A O 1
ATOM 658 N N . GLU A 1 81 ? -8.345 9.643 10.111 1.00 74.00 81 GLU A N 1
ATOM 659 C CA . GLU A 1 81 ? -8.325 10.771 11.045 1.00 74.00 81 GLU A CA 1
ATOM 660 C C . GLU A 1 81 ? -7.074 10.795 11.942 1.00 74.00 81 GLU A C 1
ATOM 662 O O . GLU A 1 81 ? -6.465 11.844 12.143 1.00 74.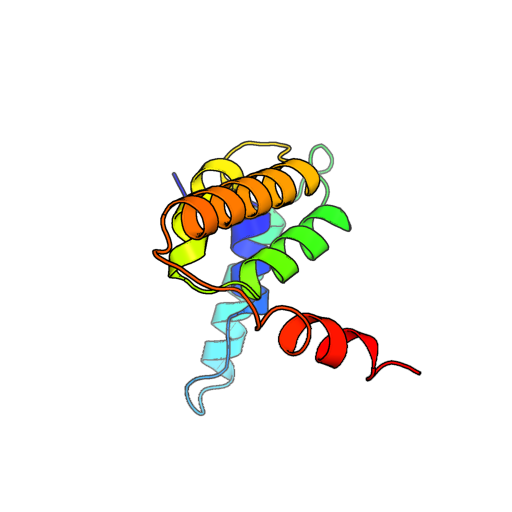00 81 GLU A O 1
ATOM 667 N N . ALA A 1 82 ? -6.625 9.644 12.449 1.00 77.25 82 ALA A N 1
ATOM 668 C CA . ALA A 1 82 ? -5.447 9.569 13.314 1.00 77.25 82 ALA A CA 1
ATOM 669 C C . ALA A 1 82 ? -4.151 9.887 12.548 1.00 77.25 82 ALA A C 1
ATOM 671 O O . ALA A 1 82 ? -3.268 10.569 13.075 1.00 77.25 82 ALA A O 1
ATOM 672 N N . ILE A 1 83 ? -4.062 9.461 11.283 1.00 77.12 83 ILE A N 1
ATOM 673 C CA . ILE A 1 83 ? -2.958 9.821 10.382 1.00 77.12 83 ILE A CA 1
ATOM 674 C C . ILE A 1 83 ? -2.970 11.334 10.129 1.00 77.12 83 ILE A C 1
ATOM 676 O O . ILE A 1 83 ? -1.934 11.996 10.236 1.00 77.12 83 ILE A O 1
ATOM 680 N N . PHE A 1 84 ? -4.147 11.900 9.861 1.00 79.81 84 PHE A N 1
ATOM 681 C CA . PHE A 1 84 ? -4.311 13.328 9.612 1.00 79.81 84 PHE A CA 1
ATOM 682 C C . PHE A 1 84 ? -3.934 14.182 10.834 1.00 79.81 84 PHE A C 1
ATOM 684 O O . PHE A 1 84 ? -3.178 15.152 10.717 1.00 79.81 84 PHE A O 1
ATOM 691 N N . LEU A 1 85 ? -4.379 13.788 12.029 1.00 82.50 85 LEU A N 1
ATOM 692 C CA . LEU A 1 85 ? -4.023 14.445 13.288 1.00 82.50 85 LEU A CA 1
ATOM 693 C C . LEU A 1 85 ? -2.516 14.376 13.566 1.00 82.50 85 LEU A C 1
ATOM 695 O O . LEU A 1 85 ? -1.920 15.379 13.970 1.00 82.50 85 LEU A O 1
ATOM 699 N N . ALA A 1 86 ? -1.873 13.234 13.310 1.00 82.62 86 ALA A N 1
ATOM 700 C CA . ALA A 1 86 ? -0.428 13.091 13.469 1.00 82.62 86 ALA A CA 1
ATOM 701 C C . ALA A 1 86 ? 0.349 14.031 12.533 1.00 82.62 86 ALA A C 1
ATOM 703 O O . ALA A 1 86 ? 1.289 14.708 12.971 1.00 82.62 86 ALA A O 1
ATOM 704 N N . LEU A 1 87 ? -0.082 14.139 11.273 1.00 83.31 87 LEU A N 1
ATOM 705 C CA . LEU A 1 87 ? 0.501 15.060 10.295 1.00 83.31 87 LEU A CA 1
ATOM 706 C C . LEU A 1 87 ? 0.307 16.528 10.702 1.00 83.31 87 LEU A C 1
ATOM 708 O O . LEU A 1 87 ? 1.277 17.294 10.696 1.00 83.31 87 LEU A O 1
ATOM 712 N N . LYS A 1 88 ? -0.896 16.914 11.147 1.00 83.62 88 LYS A N 1
ATOM 713 C CA . LYS A 1 88 ? -1.175 18.269 11.661 1.00 83.62 88 LYS A CA 1
ATOM 714 C C . LYS A 1 88 ? -0.305 18.610 12.867 1.00 83.62 88 LYS A C 1
ATOM 716 O O . LYS A 1 88 ? 0.321 19.668 12.895 1.00 83.62 88 LYS A O 1
ATOM 721 N N . ASN A 1 89 ? -0.191 17.701 13.832 1.00 84.31 89 ASN A N 1
ATOM 722 C CA . ASN A 1 89 ? 0.643 17.900 15.017 1.00 84.31 89 ASN A CA 1
ATOM 723 C C . ASN A 1 89 ? 2.128 18.056 14.659 1.00 84.31 89 ASN A C 1
ATOM 725 O O . ASN A 1 89 ? 2.823 18.921 15.202 1.00 84.31 89 ASN A O 1
ATOM 729 N N . LYS A 1 90 ? 2.627 17.241 13.723 1.00 81.25 90 LYS A N 1
ATOM 730 C CA . LYS A 1 90 ? 4.005 17.321 13.222 1.00 81.25 90 LYS A CA 1
ATOM 731 C C . LYS A 1 90 ? 4.277 18.663 12.541 1.00 81.25 90 LYS A C 1
ATOM 733 O O . LYS A 1 90 ? 5.316 19.276 12.801 1.00 81.25 90 LYS A O 1
ATOM 738 N N . TYR A 1 91 ? 3.345 19.119 11.712 1.00 82.62 91 TYR A N 1
ATOM 739 C CA . TYR A 1 91 ? 3.409 20.421 11.061 1.00 82.62 91 TYR A CA 1
ATOM 740 C C . TYR A 1 91 ? 3.467 21.564 12.089 1.00 82.62 91 TYR A C 1
ATOM 742 O 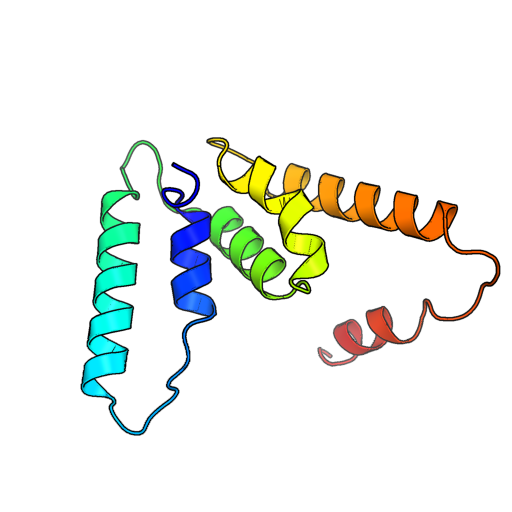O . TYR A 1 91 ? 4.403 22.366 12.052 1.00 82.62 91 TYR A O 1
ATOM 750 N N . THR A 1 92 ? 2.560 21.585 13.073 1.00 84.12 92 THR A N 1
ATOM 751 C CA . THR A 1 92 ? 2.543 22.608 14.135 1.00 84.12 92 THR A CA 1
ATOM 752 C C . THR A 1 92 ? 3.858 22.645 14.915 1.00 84.12 92 THR A C 1
ATOM 754 O O . THR A 1 92 ? 4.407 23.722 15.135 1.00 84.12 92 THR A O 1
ATOM 757 N N . ARG A 1 93 ? 4.429 21.479 15.256 1.00 80.19 93 ARG A N 1
ATOM 758 C CA . ARG A 1 93 ? 5.735 21.381 15.938 1.00 80.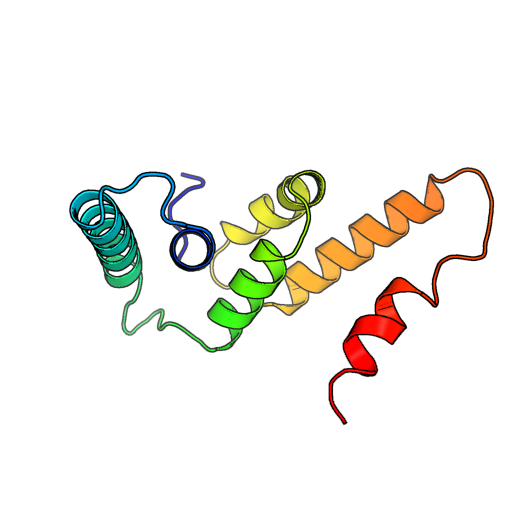19 93 ARG A CA 1
ATOM 759 C C . ARG A 1 93 ? 6.904 21.903 15.104 1.00 80.19 93 ARG A C 1
ATOM 761 O O . ARG 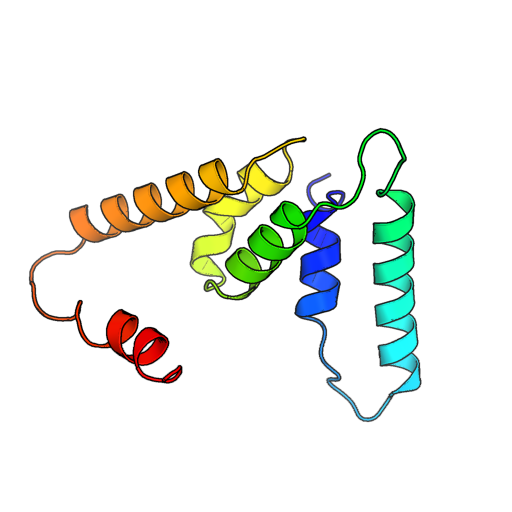A 1 93 ? 7.882 22.379 15.672 1.00 80.19 93 ARG A O 1
ATOM 768 N N . ARG A 1 94 ? 6.865 21.758 13.776 1.00 79.75 94 ARG A N 1
ATOM 769 C CA . ARG A 1 94 ? 7.896 22.328 12.892 1.00 79.75 94 ARG A CA 1
ATOM 770 C C . ARG A 1 94 ? 7.747 23.840 12.803 1.00 79.75 94 ARG A C 1
ATOM 772 O O . ARG A 1 94 ? 8.744 24.540 12.917 1.00 79.75 94 ARG A O 1
ATOM 779 N N . LYS A 1 95 ? 6.513 24.334 12.696 1.00 75.12 95 LYS A N 1
ATOM 780 C CA . LYS A 1 95 ? 6.222 25.771 12.667 1.00 75.12 95 LYS A CA 1
ATOM 781 C C . LYS A 1 95 ? 6.612 26.471 13.971 1.00 75.12 95 LYS A C 1
ATOM 783 O O . LYS A 1 95 ? 7.201 27.538 13.920 1.00 75.12 95 LYS A O 1
ATOM 788 N N . SER A 1 96 ? 6.365 25.852 15.127 1.00 72.12 96 SER A N 1
ATOM 789 C CA . SER A 1 96 ? 6.770 26.407 16.428 1.00 72.12 96 SER A CA 1
ATOM 790 C C . SER A 1 96 ? 8.288 26.407 16.653 1.00 72.12 96 SER A C 1
ATOM 792 O O . SER A 1 96 ? 8.761 27.037 17.591 1.00 72.12 96 SER A O 1
ATOM 794 N N . LYS A 1 97 ? 9.045 25.657 15.842 1.00 64.81 97 LYS A N 1
ATOM 795 C CA . LYS A 1 97 ? 10.511 25.562 15.898 1.00 64.81 97 LYS A CA 1
ATOM 796 C C . LYS A 1 97 ? 11.209 26.340 14.780 1.00 64.81 97 LYS A C 1
ATOM 798 O O . LYS A 1 97 ? 12.433 26.409 14.791 1.00 64.81 97 LYS A O 1
ATOM 803 N N . ALA A 1 98 ? 10.465 26.883 13.817 1.00 56.09 98 ALA A N 1
ATOM 804 C CA . ALA A 1 98 ? 11.025 27.700 12.752 1.00 56.09 98 ALA A CA 1
ATOM 805 C C . ALA A 1 98 ? 11.283 29.119 13.293 1.00 56.09 98 ALA A C 1
ATOM 807 O O . ALA A 1 98 ? 10.338 29.762 13.760 1.00 56.09 98 ALA A O 1
ATOM 808 N N . PRO A 1 99 ? 12.531 29.619 13.263 1.00 50.09 99 PRO A N 1
ATOM 809 C CA . PRO A 1 99 ? 12.807 31.000 13.611 1.00 50.09 99 PRO A CA 1
ATOM 810 C C . PRO A 1 99 ? 12.347 31.901 12.451 1.00 50.09 99 PRO A C 1
ATOM 812 O O . PRO A 1 99 ? 12.978 31.927 11.404 1.00 50.09 99 PRO A O 1
ATOM 815 N N . PHE A 1 100 ? 11.253 32.633 12.687 1.00 47.31 100 PHE A N 1
ATOM 816 C CA . PHE A 1 100 ? 10.720 33.778 11.923 1.00 47.31 100 PHE A CA 1
ATOM 817 C C . PHE A 1 100 ? 10.050 33.552 10.545 1.00 47.31 100 PHE A C 1
ATOM 819 O O . PHE A 1 100 ? 10.587 32.898 9.663 1.00 47.31 100 PHE A O 1
ATOM 826 N N . GLY A 1 101 ? 8.889 34.222 10.390 1.00 40.16 101 GLY A N 1
ATOM 827 C CA . GLY A 1 101 ? 8.214 34.644 9.143 1.00 40.16 101 GLY A CA 1
ATOM 828 C C . GLY A 1 101 ? 7.506 33.530 8.365 1.00 40.16 101 GLY A C 1
ATOM 829 O O . GLY A 1 101 ? 8.131 32.583 7.926 1.00 40.16 101 GLY A O 1
ATOM 830 N N . GLY A 1 102 ? 6.185 33.497 8.176 1.00 48.75 102 GLY A N 1
ATOM 831 C CA . GLY A 1 102 ? 5.362 34.598 7.672 1.00 48.75 102 GLY A CA 1
ATOM 832 C C . GLY A 1 102 ? 5.565 34.692 6.155 1.00 48.75 102 GLY A C 1
ATOM 833 O O . GLY A 1 102 ? 6.655 35.033 5.738 1.00 48.75 102 GLY A O 1
ATOM 834 N N . GLU A 1 103 ? 4.535 34.380 5.360 1.00 41.81 103 GLU A N 1
ATOM 835 C CA . GLU A 1 103 ? 4.500 34.511 3.882 1.00 41.81 103 GLU A CA 1
ATOM 836 C C . GLU A 1 103 ? 5.090 33.375 3.018 1.00 41.81 103 GLU A C 1
ATOM 838 O O . GLU A 1 103 ? 6.032 33.535 2.257 1.00 41.81 103 GLU A O 1
ATOM 843 N N . GLY A 1 104 ? 4.437 32.210 3.045 1.00 42.06 104 GLY A N 1
ATOM 844 C CA . GLY A 1 104 ? 4.542 31.219 1.956 1.00 4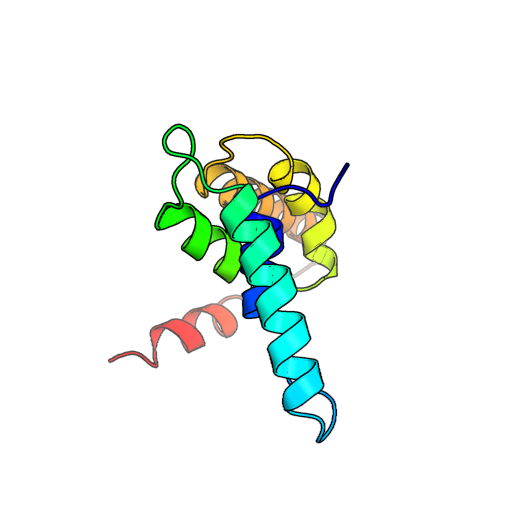2.06 104 GLY A CA 1
ATOM 845 C C . GLY A 1 104 ? 3.292 30.349 1.770 1.00 42.06 104 GLY A C 1
ATOM 846 O O . GLY A 1 104 ? 3.252 29.458 0.926 1.00 42.06 104 GLY A O 1
ATOM 847 N N . PHE A 1 105 ? 2.250 30.581 2.576 1.00 47.34 105 PHE A N 1
ATOM 848 C CA . PHE A 1 105 ? 1.182 29.603 2.804 1.00 47.34 105 PHE A CA 1
ATOM 849 C C . PHE A 1 105 ? 0.045 29.595 1.782 1.00 47.34 105 PHE A C 1
ATOM 851 O O . PHE A 1 105 ? -0.792 28.699 1.844 1.00 47.34 105 PHE A O 1
ATOM 858 N N . LEU A 1 106 ? 0.020 30.519 0.822 1.00 44.00 106 LEU A N 1
ATOM 859 C CA . LEU A 1 106 ? -1.016 30.521 -0.215 1.00 44.00 106 LEU A CA 1
ATOM 860 C C . LEU A 1 106 ? -0.579 29.833 -1.518 1.00 44.00 106 LEU A C 1
ATOM 862 O O . LEU A 1 106 ? -1.442 29.363 -2.249 1.00 44.00 106 LEU A O 1
ATOM 866 N N . GLN A 1 107 ? 0.719 29.658 -1.791 1.00 40.47 107 GLN A N 1
ATOM 867 C CA . GLN A 1 107 ? 1.149 29.161 -3.107 1.00 40.47 107 GLN A CA 1
ATOM 868 C C . GLN A 1 107 ? 0.924 27.648 -3.302 1.00 40.47 107 GLN A C 1
ATOM 870 O O . GLN A 1 107 ? 0.581 27.216 -4.397 1.00 40.47 107 GLN A O 1
ATOM 875 N N . VAL A 1 108 ? 1.088 26.826 -2.256 1.00 48.38 108 VAL A N 1
ATOM 876 C CA . VAL A 1 108 ? 1.077 25.353 -2.413 1.00 48.38 108 VAL A CA 1
ATOM 877 C C . VAL A 1 108 ? -0.329 24.753 -2.297 1.00 48.38 108 VAL A C 1
ATOM 879 O O . VAL A 1 108 ? -0.635 23.780 -2.978 1.00 48.38 108 VAL A O 1
ATOM 882 N N . LEU A 1 109 ? -1.218 25.347 -1.492 1.00 42.53 109 LEU A N 1
ATOM 883 C CA . LEU A 1 109 ? -2.599 24.861 -1.356 1.00 42.53 109 LEU A CA 1
ATOM 884 C C . LEU A 1 109 ? -3.543 25.402 -2.444 1.00 42.53 109 LEU A C 1
ATOM 886 O O . LEU A 1 109 ? -4.486 24.704 -2.811 1.00 42.53 109 LEU A O 1
ATOM 890 N N . LEU A 1 110 ? -3.283 26.584 -3.020 1.00 39.72 110 LEU A N 1
ATOM 891 C CA . LEU A 1 110 ? -4.109 27.106 -4.120 1.00 39.72 110 LEU A CA 1
ATOM 892 C C . LEU A 1 110 ? -3.859 26.388 -5.454 1.00 39.72 110 LEU A C 1
ATOM 894 O O . LEU A 1 110 ? -4.788 26.256 -6.248 1.00 39.72 110 LEU A O 1
ATOM 898 N N . HIS A 1 111 ? -2.658 25.851 -5.696 1.00 36.78 111 HIS A N 1
ATOM 899 C CA . HIS A 1 111 ? -2.356 25.215 -6.984 1.00 36.78 111 HIS A CA 1
ATOM 900 C C . HIS A 1 111 ? -3.023 23.840 -7.175 1.00 36.78 111 HIS A C 1
ATOM 902 O O . HIS A 1 111 ? -3.203 23.406 -8.308 1.00 36.78 111 HIS A O 1
ATOM 908 N N . SER A 1 112 ? -3.443 23.175 -6.089 1.00 42.38 112 SER A N 1
ATOM 909 C CA . SER A 1 112 ? -4.177 21.900 -6.169 1.00 42.38 112 SER A CA 1
ATOM 910 C C . SER A 1 112 ? -5.696 22.098 -6.289 1.00 42.38 112 SER A C 1
ATOM 912 O O . SER A 1 112 ? -6.375 21.293 -6.918 1.00 42.38 112 SER A O 1
ATOM 914 N N . CYS A 1 113 ? -6.244 23.197 -5.751 1.00 38.56 113 CYS A N 1
ATOM 915 C CA . CYS A 1 113 ? -7.677 23.505 -5.868 1.00 38.56 113 CYS A CA 1
ATOM 916 C C . CYS A 1 113 ? -8.061 24.216 -7.177 1.00 38.56 113 CYS A C 1
ATOM 918 O O . CYS A 1 113 ? -9.217 24.127 -7.581 1.00 38.56 113 CYS A O 1
ATOM 920 N N . CYS A 1 114 ? -7.136 24.901 -7.859 1.00 41.16 114 CYS A N 1
ATOM 921 C CA . CYS A 1 114 ? -7.460 25.629 -9.096 1.00 41.16 114 CYS A CA 1
ATOM 922 C C . CYS A 1 114 ? -7.382 24.796 -10.387 1.00 41.16 114 CYS A C 1
ATOM 924 O O . CYS A 1 114 ? -7.799 25.292 -11.425 1.00 41.16 114 CYS A O 1
ATOM 926 N N . SER A 1 115 ? -6.906 23.545 -10.352 1.00 41.19 115 SER A N 1
ATOM 927 C CA . SER A 1 115 ? -6.833 22.696 -11.557 1.00 41.19 115 SER A CA 1
ATOM 928 C C . SER A 1 115 ? -8.029 21.747 -11.728 1.00 41.19 115 SER A C 1
ATOM 930 O O . SER A 1 115 ? -7.988 20.859 -12.577 1.00 41.19 115 SER A O 1
ATOM 932 N N . SER A 1 116 ? -9.092 21.917 -10.935 1.00 44.78 116 SER A N 1
ATOM 933 C CA . SER A 1 116 ? -10.351 21.180 -11.091 1.00 44.78 116 SER A CA 1
ATOM 934 C C . SER A 1 116 ? -11.543 22.142 -11.023 1.00 44.78 116 SER A C 1
ATOM 936 O O . SER A 1 116 ? -12.314 22.160 -10.064 1.00 44.78 116 SER A O 1
ATOM 938 N N . ARG A 1 117 ? -11.642 22.996 -12.042 1.00 36.38 117 ARG A N 1
ATOM 939 C CA . ARG A 1 117 ? -12.896 23.544 -12.568 1.00 36.38 117 ARG A CA 1
ATOM 940 C C . ARG A 1 117 ? -12.800 23.609 -14.079 1.00 36.38 117 ARG A C 1
ATOM 942 O O . ARG A 1 117 ? -11.709 23.981 -14.560 1.00 36.38 117 ARG A O 1
#

Organism: NCBI:txid27349

Foldseek 3Di:
DLQQFLLNLLLVLVPQDDPDPPVVVSVVSNVVSVVSNVVRADPVRHDDPQSNVLSVVLNPDDPVLNVQQSVQRPDPPRGSVNSVVSSVVVVVVVVVVDPDDDDDPCPPVVVVVVVPD